Protein AF-A0A933DLK4-F1 (afdb_monomer)

Structure (mmCIF, N/CA/C/O backbone):
data_AF-A0A933DLK4-F1
#
_entry.id   AF-A0A933DLK4-F1
#
loop_
_atom_site.group_PDB
_atom_site.id
_atom_site.type_symbol
_atom_site.label_atom_id
_atom_site.label_alt_id
_atom_site.label_comp_id
_atom_site.label_asym_id
_atom_site.label_entity_id
_atom_site.label_seq_id
_atom_site.pdbx_PDB_ins_code
_atom_site.Cartn_x
_atom_site.Cartn_y
_atom_site.Cartn_z
_atom_site.occupancy
_atom_site.B_iso_or_equiv
_atom_site.auth_seq_id
_atom_site.auth_comp_id
_atom_site.auth_asym_id
_atom_site.auth_atom_id
_atom_site.pdbx_PDB_model_num
ATOM 1 N N . MET A 1 1 ? 50.200 6.585 -55.992 1.00 33.78 1 MET A N 1
ATOM 2 C CA . MET A 1 1 ? 50.006 6.482 -54.529 1.00 33.78 1 MET A CA 1
ATOM 3 C C . MET A 1 1 ? 48.517 6.498 -54.247 1.00 33.78 1 MET A C 1
ATOM 5 O O . MET A 1 1 ? 47.870 7.497 -54.522 1.00 33.78 1 MET A O 1
ATOM 9 N N . THR A 1 2 ? 47.960 5.382 -53.787 1.00 46.16 2 THR A N 1
ATOM 10 C CA . THR A 1 2 ? 46.541 5.270 -53.427 1.00 46.16 2 THR A CA 1
ATOM 11 C C . THR A 1 2 ? 46.375 5.614 -51.955 1.00 46.16 2 THR A C 1
ATOM 13 O O . THR A 1 2 ? 46.884 4.907 -51.086 1.00 46.16 2 THR A O 1
ATOM 16 N N . LEU A 1 3 ? 45.697 6.728 -51.689 1.00 58.22 3 LEU A N 1
ATOM 17 C CA . LEU A 1 3 ? 45.362 7.178 -50.345 1.00 58.22 3 LEU A CA 1
ATOM 18 C C . LEU A 1 3 ? 44.226 6.291 -49.810 1.00 58.22 3 LEU A C 1
ATOM 20 O O . LEU A 1 3 ? 43.083 6.405 -50.248 1.00 58.22 3 LEU A O 1
ATOM 24 N N . ILE A 1 4 ? 44.540 5.375 -48.898 1.00 63.31 4 ILE A N 1
ATOM 25 C CA . ILE A 1 4 ? 43.537 4.576 -48.187 1.00 63.31 4 ILE A C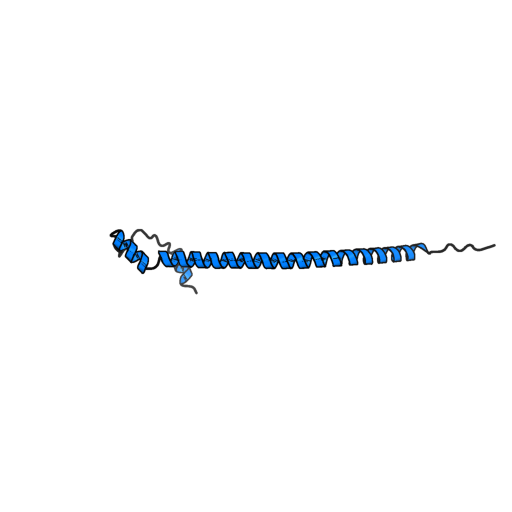A 1
ATOM 26 C C . ILE A 1 4 ? 43.058 5.427 -47.008 1.00 63.31 4 ILE A C 1
ATOM 28 O O . ILE A 1 4 ? 43.808 5.667 -46.065 1.00 63.31 4 ILE A O 1
ATOM 32 N N . GLN A 1 5 ? 41.826 5.931 -47.079 1.00 65.06 5 GLN A N 1
ATOM 33 C CA . GLN A 1 5 ? 41.227 6.732 -46.013 1.00 65.06 5 GLN A CA 1
ATOM 34 C C . GLN A 1 5 ? 40.678 5.808 -44.906 1.00 65.06 5 GLN A C 1
ATOM 36 O O . GLN A 1 5 ? 39.813 4.976 -45.194 1.00 65.06 5 GLN A O 1
ATOM 41 N N . PRO A 1 6 ? 41.127 5.926 -43.642 1.00 61.03 6 PRO A N 1
ATOM 42 C CA . PRO A 1 6 ? 40.603 5.111 -42.554 1.00 61.03 6 PRO A CA 1
ATOM 43 C C . PRO A 1 6 ? 39.237 5.663 -42.124 1.00 61.03 6 PRO A C 1
ATOM 45 O O . PRO A 1 6 ? 39.095 6.837 -41.780 1.00 61.03 6 PRO A O 1
ATOM 48 N N . SER A 1 7 ? 38.198 4.828 -42.182 1.00 61.50 7 SER A N 1
ATOM 49 C CA . SER A 1 7 ? 36.823 5.258 -41.912 1.00 61.50 7 SER A CA 1
AT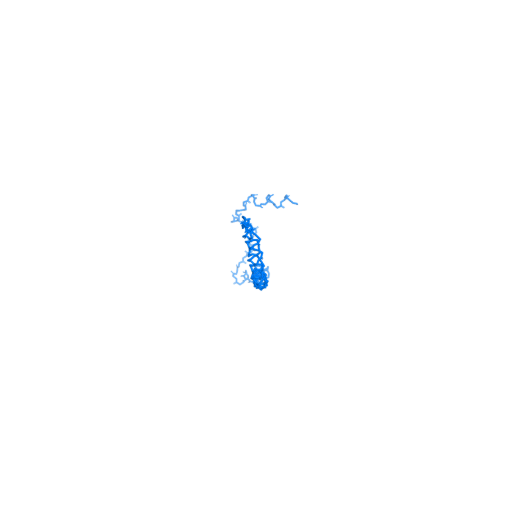OM 50 C C . SER A 1 7 ? 36.574 5.426 -40.404 1.00 61.50 7 SER A C 1
ATOM 52 O O . SER A 1 7 ? 36.650 4.454 -39.652 1.00 61.50 7 SER A O 1
ATOM 54 N N . GLN A 1 8 ? 36.212 6.637 -39.966 1.00 60.28 8 GLN A N 1
ATOM 55 C CA . GLN A 1 8 ? 35.816 6.968 -38.585 1.00 60.28 8 GLN A CA 1
ATOM 56 C C . GLN A 1 8 ? 34.395 6.469 -38.215 1.00 60.28 8 GLN A C 1
ATOM 58 O O . GLN A 1 8 ? 33.581 7.206 -37.667 1.00 60.28 8 GLN A O 1
ATOM 63 N N . LYS A 1 9 ? 34.048 5.217 -38.537 1.00 62.97 9 LYS A N 1
ATOM 64 C CA . LYS A 1 9 ? 32.668 4.699 -38.412 1.00 62.97 9 LYS A CA 1
ATOM 65 C C . LYS A 1 9 ? 32.285 4.147 -37.027 1.00 62.97 9 LYS A C 1
ATOM 67 O O . LYS A 1 9 ? 31.139 3.770 -36.834 1.00 62.97 9 LYS A O 1
ATOM 72 N N . SER A 1 10 ? 33.196 4.092 -36.052 1.00 69.19 10 SER A N 1
ATOM 73 C CA . SER A 1 10 ? 32.942 3.383 -34.779 1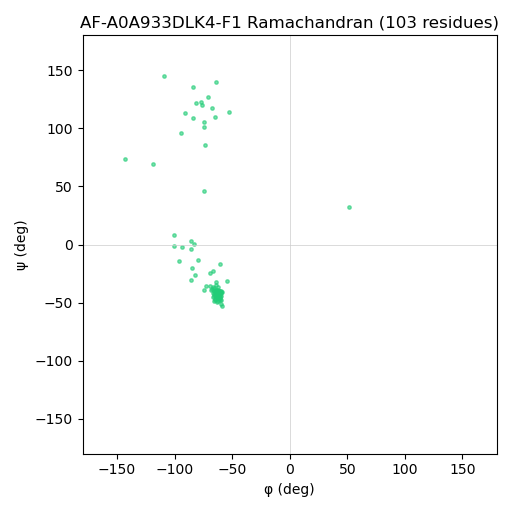.00 69.19 10 SER A CA 1
ATOM 74 C C . SER A 1 10 ? 31.981 4.118 -33.823 1.00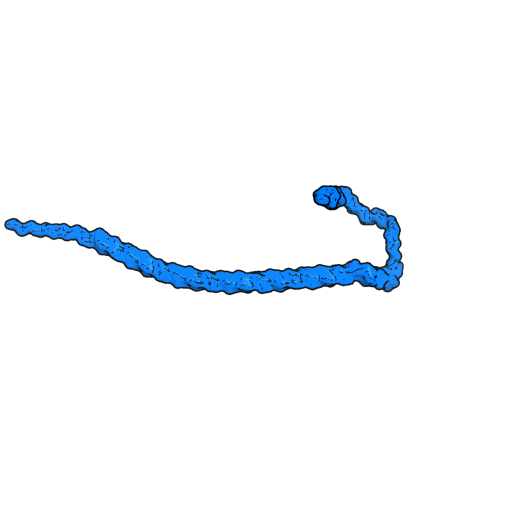 69.19 10 SER A C 1
ATOM 76 O O . SER A 1 10 ? 31.114 3.501 -33.204 1.00 69.19 10 SER A O 1
ATOM 78 N N . PHE A 1 11 ? 32.075 5.450 -33.732 1.00 80.06 11 PHE A N 1
ATOM 79 C CA . PHE A 1 11 ? 31.329 6.226 -32.730 1.00 80.06 11 PHE A CA 1
ATOM 80 C C . PHE A 1 11 ? 29.812 6.256 -32.981 1.00 80.06 11 PHE A C 1
ATOM 82 O O . PHE A 1 11 ? 29.019 6.182 -32.044 1.00 80.06 11 PHE A O 1
ATOM 89 N N . THR A 1 12 ? 29.392 6.295 -34.247 1.00 84.25 12 THR A N 1
ATOM 90 C CA . THR A 1 12 ? 27.970 6.276 -34.624 1.00 84.25 12 THR A CA 1
ATOM 91 C C . THR A 1 12 ? 27.307 4.939 -34.305 1.00 84.25 12 THR A C 1
ATOM 93 O O . THR A 1 12 ? 26.174 4.924 -33.829 1.00 84.25 12 THR A O 1
ATOM 96 N N . HIS A 1 13 ? 28.009 3.818 -34.495 1.00 86.06 13 HIS A N 1
ATOM 97 C CA . HIS A 1 13 ? 27.505 2.500 -34.102 1.00 86.06 13 HIS A CA 1
ATOM 98 C C . HIS A 1 13 ? 27.366 2.369 -32.582 1.00 86.06 13 HIS A C 1
ATOM 100 O O . HIS A 1 13 ? 26.381 1.803 -32.113 1.00 86.06 13 HIS A O 1
ATOM 106 N N . LEU A 1 14 ? 28.290 2.947 -31.810 1.00 89.00 14 LEU A N 1
ATOM 107 C CA . LEU A 1 14 ? 28.216 2.956 -30.347 1.00 89.00 14 LEU A CA 1
ATOM 108 C C . LEU A 1 14 ? 26.996 3.740 -29.843 1.00 89.00 14 LEU A C 1
ATOM 110 O O . LEU A 1 14 ? 26.251 3.242 -29.000 1.00 89.00 14 LEU A O 1
ATOM 114 N N . ILE A 1 15 ? 26.743 4.927 -30.405 1.00 92.75 15 ILE A N 1
ATOM 115 C CA . ILE A 1 15 ? 25.544 5.719 -30.092 1.00 92.75 15 ILE A CA 1
ATOM 116 C C . ILE A 1 15 ? 24.273 4.948 -30.456 1.00 92.75 15 ILE A C 1
ATOM 118 O O . ILE A 1 15 ? 23.324 4.909 -29.675 1.00 92.75 15 ILE A O 1
ATOM 122 N N . LEU A 1 16 ? 24.251 4.307 -31.624 1.00 93.12 16 LEU A N 1
ATOM 123 C CA . LEU A 1 16 ? 23.093 3.545 -32.082 1.00 93.12 16 LEU A CA 1
ATOM 124 C C . LEU A 1 16 ? 22.780 2.367 -31.146 1.00 93.12 16 LEU A C 1
ATOM 126 O O . LEU A 1 16 ? 21.625 2.174 -30.771 1.00 93.12 16 LEU A O 1
ATOM 130 N N . VAL A 1 17 ? 23.801 1.629 -30.704 1.00 94.56 17 VAL A N 1
ATOM 131 C CA . VAL A 1 17 ? 23.642 0.554 -29.712 1.00 94.56 17 VAL A CA 1
ATOM 132 C C . VAL A 1 17 ? 23.132 1.109 -28.382 1.00 94.56 17 VAL A C 1
ATOM 134 O O . VAL A 1 17 ? 22.219 0.534 -27.794 1.00 94.56 17 VAL A O 1
ATOM 137 N N . PHE A 1 18 ? 23.655 2.247 -27.927 1.00 95.75 18 PHE A N 1
ATOM 138 C CA . PHE A 1 18 ? 23.196 2.888 -26.696 1.00 95.75 18 PHE A CA 1
ATOM 139 C C . PHE A 1 18 ? 21.706 3.262 -26.752 1.00 95.75 18 PHE A C 1
ATOM 141 O O . PHE A 1 18 ? 20.961 2.965 -25.818 1.00 95.75 18 PHE A O 1
ATOM 148 N N . PHE A 1 19 ? 21.239 3.829 -27.869 1.00 96.50 19 PHE A N 1
ATOM 149 C CA . PHE A 1 19 ? 19.818 4.130 -28.065 1.00 96.50 19 PHE A CA 1
ATOM 150 C C . PHE A 1 19 ? 18.942 2.877 -28.063 1.00 96.50 19 PHE A C 1
ATOM 152 O O . PHE A 1 19 ? 17.868 2.891 -27.463 1.00 96.50 19 PHE A O 1
ATOM 159 N N . ILE A 1 20 ? 19.403 1.788 -28.684 1.00 96.50 20 ILE A N 1
ATOM 160 C CA . ILE A 1 20 ? 18.685 0.507 -28.662 1.00 96.50 20 ILE A CA 1
ATOM 161 C C . ILE A 1 20 ? 18.566 -0.011 -27.226 1.00 96.5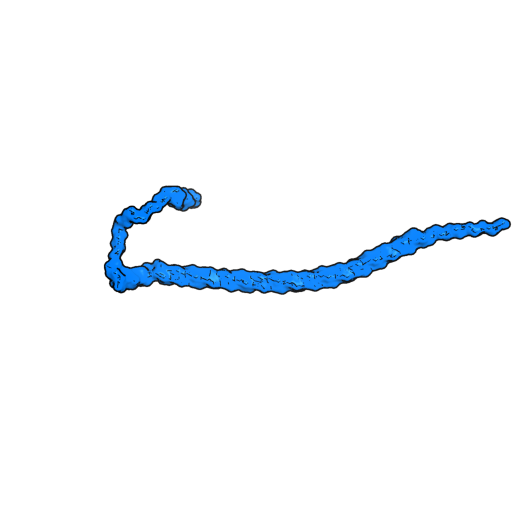0 20 ILE A C 1
ATOM 163 O O . ILE A 1 20 ? 17.478 -0.399 -26.805 1.00 96.50 20 ILE A O 1
ATOM 167 N N . VAL A 1 21 ? 19.651 0.030 -26.450 1.00 97.06 21 VAL A N 1
ATOM 168 C CA . VAL A 1 21 ? 19.643 -0.406 -25.046 1.00 97.06 21 VAL A CA 1
ATOM 169 C C . VAL A 1 21 ? 18.673 0.433 -24.214 1.00 97.06 21 VAL A C 1
ATOM 171 O O . VAL A 1 21 ? 17.905 -0.130 -23.434 1.00 97.06 21 VAL A O 1
ATOM 174 N N . ILE A 1 22 ? 18.652 1.756 -24.403 1.00 97.19 22 ILE A N 1
ATOM 175 C CA . ILE A 1 22 ? 17.691 2.637 -23.725 1.00 97.19 22 ILE A CA 1
ATOM 176 C C . ILE A 1 22 ? 16.256 2.275 -24.098 1.00 97.19 22 ILE A C 1
ATOM 178 O O . ILE A 1 22 ? 15.414 2.176 -23.211 1.00 97.19 22 ILE A O 1
ATOM 182 N N . LEU A 1 23 ? 15.968 2.061 -25.383 1.00 97.06 23 LEU A N 1
ATOM 183 C CA . LEU A 1 23 ? 14.626 1.714 -25.854 1.00 97.06 23 LEU A CA 1
ATOM 184 C C . LEU A 1 23 ? 14.135 0.402 -25.244 1.00 97.06 23 LEU A C 1
ATOM 186 O O . LEU A 1 23 ? 13.022 0.333 -24.724 1.00 97.06 23 LEU A O 1
ATOM 190 N N . VAL A 1 24 ? 14.986 -0.621 -25.268 1.00 97.00 24 VAL A N 1
ATOM 191 C CA . VAL A 1 24 ? 14.672 -1.938 -24.712 1.00 97.00 24 VAL A CA 1
ATOM 192 C C . VAL A 1 24 ? 14.477 -1.843 -23.199 1.00 97.00 24 VAL A C 1
ATOM 194 O O . VAL A 1 24 ? 13.461 -2.302 -22.681 1.00 97.00 24 VAL A O 1
ATOM 197 N N . SER A 1 25 ? 15.396 -1.184 -22.490 1.00 96.56 25 SER A N 1
ATOM 198 C CA . SER A 1 25 ? 15.290 -0.964 -21.043 1.00 96.56 25 SER A CA 1
ATOM 199 C C . SER A 1 25 ? 14.032 -0.169 -20.675 1.00 96.56 25 SER A C 1
ATOM 201 O O . SER A 1 25 ? 13.318 -0.530 -19.741 1.00 96.56 25 SER A O 1
ATOM 203 N N . GLY A 1 26 ? 13.699 0.863 -21.454 1.00 96.94 26 GLY A N 1
ATOM 204 C CA . GLY A 1 26 ? 12.486 1.658 -21.288 1.00 96.94 26 GLY A CA 1
ATOM 205 C C . GLY A 1 26 ? 11.217 0.823 -21.445 1.00 96.94 26 GLY A C 1
ATOM 206 O O . GLY A 1 26 ? 10.322 0.916 -20.607 1.00 96.94 26 GLY A O 1
ATOM 207 N N . ALA A 1 27 ? 11.159 -0.049 -22.454 1.00 96.19 27 ALA A N 1
ATOM 208 C CA . ALA A 1 27 ? 10.028 -0.953 -22.656 1.00 96.19 27 ALA A CA 1
ATOM 209 C C . ALA A 1 27 ? 9.845 -1.920 -21.472 1.00 96.19 27 ALA A C 1
ATOM 211 O O . ALA A 1 27 ? 8.738 -2.051 -20.948 1.00 96.19 27 ALA A O 1
ATOM 212 N N . PHE A 1 28 ? 10.927 -2.542 -20.992 1.00 97.06 28 PHE A N 1
ATOM 213 C CA . PHE A 1 28 ? 10.872 -3.402 -19.804 1.00 97.06 28 PHE A CA 1
ATOM 214 C C . PHE A 1 28 ? 10.465 -2.631 -18.544 1.00 97.06 28 PHE A C 1
ATOM 216 O O . PHE A 1 28 ? 9.653 -3.119 -17.757 1.00 97.06 28 PHE A O 1
ATOM 223 N N . SER A 1 29 ? 10.985 -1.415 -18.371 1.00 96.44 29 SER A N 1
ATOM 224 C CA . SER A 1 29 ? 10.652 -0.547 -17.241 1.00 96.44 29 SER A CA 1
ATOM 225 C C . SER A 1 29 ? 9.167 -0.181 -17.225 1.00 96.44 29 SER A C 1
ATOM 227 O O . SER A 1 29 ? 8.537 -0.247 -16.173 1.00 96.44 29 SER A O 1
ATOM 229 N N . LEU A 1 30 ? 8.570 0.114 -18.385 1.00 96.12 30 LEU A N 1
ATOM 230 C CA . LEU A 1 30 ? 7.136 0.401 -18.497 1.00 96.12 30 LEU A CA 1
ATOM 231 C C . LEU A 1 30 ? 6.272 -0.793 -18.084 1.00 96.12 30 LEU A C 1
ATOM 233 O O . LEU A 1 30 ? 5.329 -0.626 -17.312 1.00 96.12 30 LEU A O 1
ATOM 237 N N . ILE A 1 31 ? 6.615 -1.997 -18.546 1.00 95.31 31 ILE A N 1
ATOM 238 C CA . ILE A 1 31 ? 5.897 -3.225 -18.176 1.00 95.31 31 ILE A CA 1
ATOM 239 C C . ILE A 1 31 ? 6.006 -3.467 -16.665 1.00 95.31 31 ILE A C 1
ATOM 241 O O . ILE A 1 31 ? 5.009 -3.747 -15.997 1.00 95.31 31 ILE A O 1
ATOM 245 N N . PHE A 1 32 ? 7.211 -3.325 -16.107 1.00 96.56 32 PHE A N 1
ATOM 246 C CA . PHE A 1 32 ? 7.439 -3.481 -14.673 1.00 96.56 32 PHE A CA 1
ATOM 247 C C . PHE A 1 32 ? 6.658 -2.447 -13.852 1.00 96.56 32 PHE A C 1
ATOM 249 O O . PHE A 1 32 ? 6.014 -2.800 -12.861 1.00 96.56 32 PHE A O 1
ATOM 256 N N . LEU A 1 33 ? 6.678 -1.181 -14.274 1.00 95.88 33 LEU A N 1
ATOM 257 C CA . LEU A 1 33 ? 5.986 -0.090 -13.598 1.00 95.88 33 LEU A CA 1
ATOM 258 C C . LEU A 1 33 ? 4.471 -0.289 -13.620 1.00 95.88 33 LEU A C 1
ATOM 260 O O . LEU A 1 33 ? 3.827 -0.111 -12.588 1.00 95.88 33 LEU A O 1
ATOM 264 N N . TYR A 1 34 ? 3.917 -0.709 -14.758 1.00 95.69 34 TYR A N 1
ATOM 265 C CA . TYR A 1 34 ? 2.495 -1.014 -14.884 1.00 95.69 34 TYR A CA 1
ATOM 266 C C . TYR A 1 34 ? 2.073 -2.111 -13.902 1.00 95.69 34 TYR A C 1
ATOM 268 O O . TYR A 1 34 ? 1.182 -1.899 -13.079 1.00 95.69 34 TYR A O 1
ATOM 276 N N . ASN A 1 35 ? 2.777 -3.246 -13.911 1.00 94.44 35 ASN A N 1
ATOM 277 C CA . ASN A 1 35 ? 2.476 -4.364 -13.017 1.0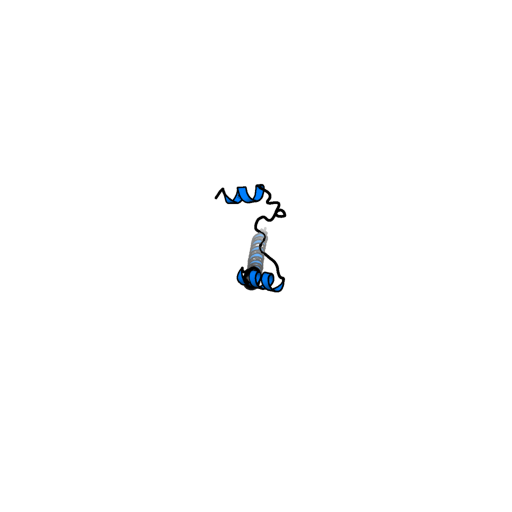0 94.44 35 ASN A CA 1
ATOM 278 C C . ASN A 1 35 ? 2.588 -3.963 -11.542 1.00 94.44 35 ASN A C 1
ATOM 280 O O . ASN A 1 35 ? 1.743 -4.328 -10.722 1.00 94.44 35 ASN A O 1
ATOM 284 N N . ARG A 1 36 ? 3.606 -3.168 -11.195 1.00 94.31 36 ARG A N 1
ATOM 285 C CA . ARG A 1 36 ? 3.773 -2.656 -9.835 1.00 94.31 36 ARG A CA 1
ATOM 286 C C . ARG A 1 36 ? 2.644 -1.708 -9.439 1.00 94.31 36 ARG A C 1
ATOM 288 O O . ARG A 1 36 ? 2.174 -1.798 -8.309 1.00 94.31 36 ARG A O 1
ATOM 295 N N . SER A 1 37 ? 2.207 -0.834 -10.344 1.00 94.94 37 SER A N 1
ATOM 296 C CA . SER A 1 37 ? 1.111 0.107 -10.098 1.00 94.94 37 SER A CA 1
ATOM 297 C C . SER A 1 37 ? -0.196 -0.629 -9.814 1.00 94.94 37 SER A C 1
ATOM 299 O O . SER A 1 37 ? -0.838 -0.360 -8.803 1.00 94.94 37 SER A O 1
ATOM 301 N N . VAL A 1 38 ? -0.546 -1.608 -10.651 1.00 94.12 38 VAL A N 1
ATOM 302 C CA . VAL A 1 38 ? -1.762 -2.418 -10.474 1.00 94.12 38 VAL A CA 1
ATOM 303 C C . VAL A 1 38 ? -1.717 -3.189 -9.152 1.00 94.12 38 VAL A C 1
ATOM 305 O O . VAL A 1 38 ? -2.666 -3.163 -8.369 1.00 94.12 38 VAL A O 1
ATOM 308 N N . ASN A 1 39 ? -0.585 -3.826 -8.836 1.00 93.12 39 ASN A N 1
ATOM 309 C CA . ASN A 1 39 ? -0.440 -4.553 -7.575 1.00 93.12 39 ASN A CA 1
ATOM 310 C C . ASN A 1 39 ? -0.523 -3.629 -6.344 1.00 93.12 39 ASN A C 1
ATOM 312 O O . ASN A 1 39 ? -1.059 -4.006 -5.298 1.00 93.12 39 ASN A O 1
ATOM 316 N N . MET A 1 40 ? -0.006 -2.405 -6.464 1.00 92.81 40 MET A N 1
ATOM 317 C CA . MET A 1 40 ? -0.075 -1.397 -5.410 1.00 92.81 40 MET A CA 1
ATOM 318 C C . MET A 1 40 ? -1.509 -0.907 -5.194 1.00 92.81 40 MET A C 1
ATOM 320 O O . MET A 1 40 ? -1.928 -0.771 -4.048 1.00 92.81 40 MET A O 1
ATOM 324 N N . GLU A 1 41 ? -2.288 -0.731 -6.260 1.00 93.44 41 GLU A N 1
ATOM 325 C CA . GLU A 1 41 ? -3.709 -0.382 -6.171 1.00 93.44 41 GLU A CA 1
ATOM 326 C C . GLU A 1 41 ? -4.516 -1.459 -5.432 1.00 93.44 41 GLU A C 1
ATOM 328 O O . GLU A 1 41 ? -5.254 -1.150 -4.493 1.00 93.44 41 GLU A O 1
ATOM 333 N N . HIS A 1 42 ? -4.301 -2.736 -5.764 1.00 93.12 42 HIS A N 1
ATOM 334 C CA . HIS A 1 42 ? -4.922 -3.847 -5.037 1.00 93.12 42 HIS A CA 1
ATOM 335 C C . HIS A 1 42 ? -4.522 -3.876 -3.559 1.00 93.12 42 HIS A C 1
ATOM 337 O O . HIS A 1 42 ? -5.376 -4.067 -2.693 1.00 93.12 42 HIS A O 1
ATOM 343 N N . SER A 1 43 ? -3.244 -3.634 -3.259 1.00 93.00 43 SER A N 1
ATOM 344 C CA . SER A 1 43 ? -2.743 -3.594 -1.879 1.00 93.00 43 SER A CA 1
ATOM 345 C C . SER A 1 43 ? -3.374 -2.451 -1.077 1.00 93.00 43 SER A C 1
ATOM 347 O O . SER A 1 43 ? -3.770 -2.643 0.072 1.00 93.00 43 SER A O 1
ATOM 349 N N . ILE A 1 44 ? -3.526 -1.273 -1.690 1.00 94.38 44 ILE A N 1
ATOM 350 C CA . ILE A 1 44 ? -4.198 -0.117 -1.079 1.00 94.38 44 ILE A CA 1
ATOM 351 C C . ILE A 1 44 ? -5.674 -0.430 -0.830 1.00 94.38 44 ILE A C 1
ATOM 353 O O . ILE A 1 44 ? -6.181 -0.150 0.255 1.00 94.38 44 ILE A O 1
ATOM 357 N N . SER A 1 45 ? -6.361 -1.035 -1.800 1.00 93.62 45 SER A N 1
ATOM 358 C CA . SER A 1 45 ? -7.765 -1.428 -1.654 1.00 93.62 45 SER A CA 1
ATOM 359 C C . SER A 1 45 ? -7.954 -2.425 -0.504 1.00 93.62 45 SER A C 1
ATOM 361 O O . SER A 1 45 ? -8.814 -2.227 0.357 1.00 93.62 45 SER A O 1
ATOM 363 N N . ALA A 1 46 ? -7.094 -3.444 -0.416 1.00 94.00 46 ALA A N 1
ATOM 364 C CA . ALA A 1 46 ? -7.111 -4.410 0.679 1.00 94.00 46 ALA A CA 1
ATOM 365 C C . ALA A 1 46 ? -6.883 -3.737 2.044 1.00 94.00 46 ALA A C 1
ATOM 367 O O . ALA A 1 46 ? -7.653 -3.967 2.980 1.00 94.00 46 ALA A O 1
ATOM 368 N N . ALA A 1 47 ? -5.897 -2.839 2.139 1.00 93.31 47 ALA A N 1
ATOM 369 C CA . ALA A 1 47 ? -5.622 -2.085 3.360 1.00 93.31 47 ALA A CA 1
ATOM 370 C C . ALA A 1 47 ? -6.805 -1.191 3.772 1.00 93.31 47 ALA A C 1
ATOM 372 O O . ALA A 1 47 ? -7.147 -1.107 4.950 1.00 93.31 47 ALA A O 1
ATOM 373 N N . GLN A 1 48 ? -7.490 -0.551 2.819 1.00 94.25 48 GLN A N 1
ATOM 374 C CA . GLN A 1 48 ? -8.690 0.242 3.106 1.00 94.25 48 GLN A CA 1
ATOM 375 C C . GLN A 1 48 ? -9.837 -0.616 3.651 1.00 94.25 48 GLN A C 1
ATOM 377 O O . GLN A 1 48 ? -10.540 -0.192 4.571 1.00 94.25 48 GLN A O 1
ATOM 382 N N . VAL A 1 49 ? -10.033 -1.820 3.108 1.00 94.75 49 VAL A N 1
ATOM 383 C CA . VAL A 1 49 ? -11.035 -2.769 3.617 1.00 94.75 49 VAL A CA 1
ATOM 384 C C . VAL A 1 49 ? -10.703 -3.183 5.049 1.00 94.75 49 VAL A C 1
ATOM 386 O O . VAL A 1 49 ? -11.592 -3.208 5.900 1.00 94.75 49 VAL A O 1
ATOM 389 N N . GLU A 1 50 ? -9.436 -3.465 5.341 1.00 94.12 50 GLU A N 1
ATOM 390 C CA . GLU A 1 50 ? -8.985 -3.806 6.690 1.00 94.12 50 GLU A CA 1
ATOM 391 C C . GLU A 1 50 ? -9.187 -2.646 7.675 1.00 94.12 50 GLU A C 1
ATOM 393 O O . GLU A 1 50 ? -9.758 -2.842 8.749 1.00 94.12 50 GLU A O 1
ATOM 398 N N . LEU A 1 51 ? -8.852 -1.415 7.281 1.00 94.44 51 LEU A N 1
ATOM 399 C CA . LEU A 1 51 ? -9.104 -0.224 8.097 1.00 94.44 51 LEU A CA 1
ATOM 400 C C . LEU A 1 51 ? -10.591 -0.041 8.416 1.00 94.44 51 LEU A C 1
ATOM 402 O O . LEU A 1 51 ? -10.939 0.270 9.555 1.00 94.44 51 LEU A O 1
ATOM 406 N N . ARG A 1 52 ? -11.488 -0.278 7.451 1.00 93.50 52 ARG A N 1
ATOM 407 C CA . ARG A 1 52 ? -12.942 -0.229 7.692 1.00 93.50 52 ARG A CA 1
ATOM 408 C C . ARG A 1 52 ? -13.396 -1.306 8.679 1.00 93.50 52 ARG A C 1
ATOM 410 O O . ARG A 1 52 ? -14.232 -1.025 9.539 1.00 93.50 52 ARG A O 1
ATOM 417 N N . LYS A 1 53 ? -12.834 -2.517 8.608 1.00 94.50 53 LYS A N 1
ATOM 418 C CA . LYS A 1 53 ? -13.104 -3.580 9.594 1.00 94.50 53 LYS A CA 1
ATOM 419 C C . LYS A 1 53 ? -12.648 -3.176 10.995 1.00 94.50 53 LYS A C 1
ATOM 421 O O . LYS A 1 53 ? -13.383 -3.363 11.955 1.00 94.50 53 LYS A O 1
ATOM 426 N N . ILE A 1 54 ? -11.476 -2.558 11.116 1.00 94.31 54 ILE A N 1
ATOM 427 C CA . ILE A 1 54 ? -10.974 -2.071 12.408 1.00 94.31 54 ILE A CA 1
ATOM 428 C C . ILE A 1 54 ? -11.863 -0.942 12.949 1.00 94.31 54 ILE A C 1
ATOM 430 O O . ILE A 1 54 ? -12.195 -0.934 14.131 1.00 94.31 54 ILE A O 1
ATOM 434 N N . GLN A 1 55 ? -12.291 -0.004 12.100 1.00 92.12 55 GLN A N 1
ATOM 435 C CA . GLN A 1 55 ? -13.180 1.090 12.506 1.00 92.12 55 GLN A CA 1
ATOM 436 C C . GLN A 1 55 ? -14.547 0.587 12.981 1.00 92.12 55 GLN A C 1
ATOM 438 O O . GLN A 1 55 ? -15.046 1.054 14.002 1.00 92.12 55 GLN A O 1
ATOM 443 N N . THR A 1 56 ? -15.131 -0.376 12.268 1.00 93.62 56 THR A N 1
ATOM 444 C CA . THR A 1 56 ? -16.407 -0.996 12.658 1.00 93.62 56 THR A CA 1
ATOM 445 C C . THR A 1 56 ? -16.268 -1.796 13.948 1.00 93.62 56 THR A C 1
ATOM 447 O O . THR A 1 56 ? -17.062 -1.594 14.861 1.00 93.62 56 THR A O 1
ATOM 450 N N . ALA A 1 57 ? -15.212 -2.601 14.094 1.00 92.62 57 ALA A N 1
ATOM 451 C CA . ALA A 1 57 ? -14.923 -3.306 15.343 1.00 92.62 57 ALA A CA 1
ATOM 452 C C . ALA A 1 57 ? -14.721 -2.339 16.521 1.00 92.62 57 ALA A C 1
ATOM 454 O O . ALA A 1 57 ? -15.219 -2.578 17.619 1.00 92.62 57 ALA A O 1
ATOM 455 N N . ARG A 1 58 ? -14.037 -1.208 16.302 1.00 92.19 58 ARG A N 1
ATOM 456 C CA . ARG A 1 58 ? -13.885 -0.156 17.316 1.00 92.19 58 ARG A CA 1
ATOM 457 C C . ARG A 1 58 ? -15.234 0.433 17.723 1.00 92.19 58 ARG A C 1
ATOM 459 O O . ARG A 1 58 ? -15.462 0.599 18.917 1.00 92.19 58 ARG A O 1
ATOM 466 N N . ALA A 1 59 ? -16.097 0.751 16.758 1.00 90.25 59 ALA A N 1
ATOM 467 C CA . ALA A 1 59 ? -17.436 1.265 17.035 1.00 90.25 59 ALA A CA 1
ATOM 468 C C . ALA A 1 59 ? -18.268 0.246 17.827 1.00 90.25 59 ALA A C 1
ATOM 470 O O . ALA A 1 59 ? -18.865 0.599 18.835 1.00 90.25 59 ALA A O 1
ATOM 471 N N . GLU A 1 60 ? -18.209 -1.035 17.461 1.00 91.62 60 GLU A N 1
ATOM 472 C CA . GLU A 1 60 ? -18.913 -2.099 18.179 1.00 91.62 60 GLU A CA 1
ATOM 473 C C . GLU A 1 60 ? -18.403 -2.270 19.621 1.00 91.62 60 GLU A C 1
ATOM 475 O O . GLU A 1 60 ? -19.189 -2.446 20.551 1.00 91.62 60 GLU A O 1
ATOM 480 N N . ILE A 1 61 ? -17.086 -2.202 19.838 1.00 90.81 61 ILE A N 1
ATOM 481 C CA . ILE A 1 61 ? -16.499 -2.236 21.186 1.00 90.81 61 ILE A CA 1
ATOM 482 C C . ILE A 1 61 ? -16.955 -1.021 21.992 1.00 90.81 61 ILE A C 1
ATOM 484 O O . ILE A 1 61 ? -17.319 -1.158 23.159 1.00 90.81 61 ILE A O 1
ATOM 488 N N . GLN A 1 62 ? -16.943 0.158 21.375 1.00 88.44 62 GLN A N 1
ATOM 489 C CA . GLN A 1 62 ? -17.395 1.389 22.002 1.00 88.44 62 GLN A CA 1
ATOM 490 C C . GLN A 1 62 ? -18.867 1.268 22.420 1.00 88.44 62 GLN A C 1
ATOM 492 O O . GLN A 1 62 ? -19.180 1.515 23.583 1.00 88.44 62 GLN A O 1
ATOM 497 N N . ASP A 1 63 ? -19.738 0.780 21.540 1.00 87.88 63 ASP A N 1
ATOM 498 C CA . ASP A 1 63 ? -21.153 0.541 21.837 1.00 87.88 63 ASP A CA 1
ATOM 499 C C . ASP A 1 63 ? -21.345 -0.487 22.957 1.00 87.88 63 ASP A C 1
ATOM 501 O O . ASP A 1 63 ? -22.171 -0.282 23.846 1.00 87.88 63 ASP A O 1
ATOM 505 N N . LYS A 1 64 ? -20.550 -1.564 22.985 1.00 87.44 64 LYS A N 1
ATOM 506 C CA . LYS A 1 64 ? -20.576 -2.545 24.084 1.00 87.44 64 LYS A CA 1
ATOM 507 C C . LYS A 1 64 ? -20.173 -1.918 25.416 1.00 87.44 64 LYS A C 1
ATOM 509 O O . LYS A 1 64 ? -20.838 -2.165 26.419 1.00 87.44 64 LYS A O 1
ATOM 514 N N . ILE A 1 65 ? -19.122 -1.097 25.438 1.00 85.69 65 ILE A N 1
ATOM 515 C CA . ILE A 1 65 ? -18.685 -0.386 26.648 1.00 85.69 65 ILE A CA 1
ATOM 516 C C . ILE A 1 65 ? -19.777 0.578 27.115 1.00 85.69 65 ILE A C 1
ATOM 518 O O . ILE A 1 65 ? -20.171 0.520 28.276 1.00 85.69 65 ILE A O 1
ATOM 522 N N . PHE A 1 66 ? -20.319 1.411 26.224 1.00 84.94 66 PHE A N 1
ATOM 523 C CA . PHE A 1 66 ? -21.406 2.330 26.570 1.00 84.94 66 PHE A CA 1
ATOM 524 C C . PHE A 1 66 ? -22.669 1.594 27.016 1.00 84.94 66 PHE A C 1
ATOM 526 O O . PHE A 1 66 ? -23.332 2.035 27.951 1.00 84.94 66 PHE A O 1
ATOM 533 N N . GLY A 1 67 ? -22.976 0.447 26.411 1.00 84.00 67 GLY A N 1
ATOM 534 C CA . GLY A 1 67 ? -24.057 -0.427 26.844 1.00 84.00 67 GLY A CA 1
ATOM 535 C C . GLY A 1 67 ? -23.848 -0.911 28.278 1.00 84.00 67 GLY A C 1
ATOM 536 O O . GLY A 1 67 ? -24.735 -0.744 29.115 1.00 84.00 67 GLY A O 1
ATOM 537 N N . LEU A 1 68 ? -22.672 -1.456 28.596 1.00 79.31 68 LEU A N 1
ATOM 538 C CA . LEU A 1 68 ? -22.337 -1.937 29.943 1.00 79.31 68 LEU A CA 1
ATOM 539 C C . LEU A 1 68 ? -22.299 -0.811 30.986 1.00 79.31 68 LEU A C 1
ATOM 541 O O . 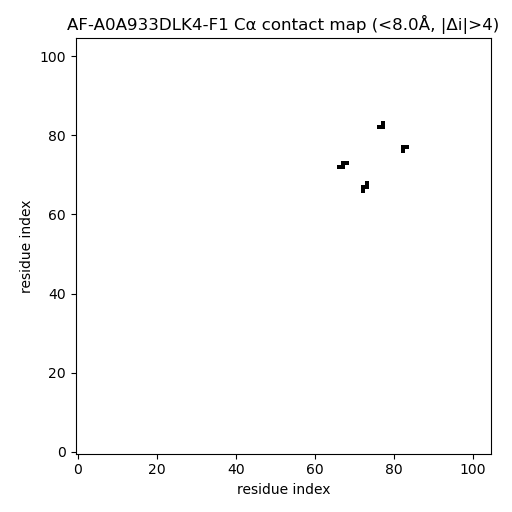LEU A 1 68 ? -22.776 -0.996 32.103 1.00 79.31 68 LEU A O 1
ATOM 545 N N . SER A 1 69 ? -21.770 0.355 30.618 1.00 78.06 69 SER A N 1
ATOM 546 C CA . SER A 1 69 ? -21.670 1.538 31.479 1.00 78.06 69 SER A CA 1
ATOM 547 C C . SER A 1 69 ? -22.924 2.414 31.472 1.00 78.06 69 SER A C 1
ATOM 549 O O . SER A 1 69 ? -22.925 3.465 32.108 1.00 78.06 69 SER A O 1
ATOM 551 N N . SER A 1 70 ? -23.988 2.020 30.769 1.00 80.19 70 SER A N 1
ATOM 552 C CA . SER A 1 70 ? -25.234 2.784 30.764 1.00 80.19 70 SER A CA 1
ATOM 553 C C . SER A 1 70 ? -25.855 2.803 32.161 1.00 80.19 70 SER A C 1
ATOM 555 O O . SER A 1 70 ? -25.895 1.782 32.851 1.00 80.19 70 SER A O 1
ATOM 557 N N . ASP A 1 71 ? -26.397 3.954 32.567 1.00 75.31 71 ASP A N 1
ATOM 558 C CA . ASP A 1 71 ? -27.024 4.127 33.884 1.00 75.31 71 ASP A CA 1
ATOM 559 C C . ASP A 1 71 ? -28.119 3.087 34.158 1.00 75.31 71 ASP A C 1
ATOM 561 O O . ASP A 1 71 ? -28.302 2.661 35.297 1.00 75.31 71 ASP A O 1
ATOM 565 N N . ALA A 1 72 ? -28.820 2.631 33.117 1.00 76.00 72 ALA A N 1
ATOM 566 C CA . ALA A 1 72 ? -29.829 1.584 33.224 1.00 76.00 72 ALA A CA 1
ATOM 567 C C . ALA A 1 72 ? -29.223 0.231 33.637 1.00 76.00 72 ALA A C 1
ATOM 569 O O . ALA A 1 72 ? -29.728 -0.420 34.557 1.00 76.00 72 ALA A O 1
ATOM 570 N N . ASN A 1 73 ? -28.119 -0.178 33.004 1.00 76.00 73 ASN A N 1
ATOM 571 C CA . ASN A 1 73 ? -27.434 -1.425 33.342 1.00 76.00 73 ASN A CA 1
ATOM 572 C C . ASN A 1 73 ? -26.686 -1.319 34.672 1.00 76.00 73 ASN A C 1
ATOM 574 O O . ASN A 1 73 ? -26.717 -2.265 35.458 1.00 76.00 73 ASN A O 1
ATOM 578 N N . LEU A 1 74 ? -26.106 -0.159 34.981 1.00 78.38 74 LEU A N 1
ATOM 579 C CA . LEU A 1 74 ? -25.468 0.096 36.271 1.00 78.38 74 LEU A CA 1
ATOM 580 C C . LEU A 1 74 ? -26.480 0.092 37.425 1.00 78.38 74 LEU A C 1
ATOM 582 O O . LEU A 1 74 ? -26.194 -0.493 38.465 1.00 78.38 74 LEU A O 1
ATOM 586 N N . GLN A 1 75 ? -27.679 0.658 37.248 1.00 77.06 75 GLN A N 1
ATOM 587 C CA . GLN A 1 75 ? -28.754 0.577 38.247 1.00 77.06 75 GLN A CA 1
ATOM 588 C C . GLN A 1 75 ? -29.290 -0.846 38.418 1.00 77.06 75 GLN A C 1
ATOM 590 O O . GLN A 1 75 ? -29.648 -1.242 39.527 1.00 77.06 75 GLN A O 1
ATOM 595 N N . LYS A 1 76 ? -29.371 -1.626 37.334 1.00 80.31 76 LYS A N 1
ATOM 596 C CA . LYS A 1 76 ? -29.776 -3.032 37.414 1.00 80.31 76 LYS A CA 1
ATOM 597 C C . LYS A 1 76 ? -28.734 -3.855 38.175 1.00 80.31 76 LYS A C 1
ATOM 599 O O . LYS A 1 76 ? -29.088 -4.537 39.133 1.00 80.31 76 LYS A O 1
ATOM 604 N N . LEU A 1 77 ? -27.455 -3.704 37.826 1.00 79.00 77 LEU A N 1
ATOM 605 C CA . LEU A 1 77 ? -26.334 -4.342 38.517 1.00 79.00 77 LEU A CA 1
ATOM 606 C C . LEU A 1 77 ? -26.264 -3.914 39.992 1.00 79.00 77 LEU A C 1
ATOM 608 O O . LEU A 1 77 ? -26.021 -4.745 40.865 1.00 79.00 77 LEU A O 1
ATOM 612 N N . SER A 1 78 ? -26.512 -2.632 40.289 1.00 79.56 78 SER A N 1
ATOM 613 C CA . SER A 1 78 ? -26.495 -2.129 41.663 1.00 79.56 78 SER A CA 1
ATOM 614 C C . SER A 1 78 ? -27.632 -2.723 42.490 1.00 79.56 78 SER A C 1
ATOM 616 O O . SER A 1 78 ? -27.402 -3.136 43.621 1.00 79.56 78 SER A O 1
ATOM 618 N N . LYS A 1 79 ? -28.839 -2.841 41.924 1.00 81.00 79 LYS A N 1
ATOM 619 C CA . LYS A 1 79 ? -29.981 -3.484 42.590 1.00 81.00 79 LYS A CA 1
ATOM 620 C C . LYS A 1 79 ? -29.749 -4.979 42.816 1.00 81.00 79 LYS A C 1
ATOM 622 O O . LYS A 1 79 ? -29.998 -5.455 43.914 1.00 81.00 79 LYS A O 1
ATOM 627 N N . GLU A 1 80 ? -29.224 -5.704 41.828 1.00 84.12 80 GLU A N 1
ATOM 628 C CA . GLU A 1 80 ? -28.920 -7.141 41.951 1.00 84.12 80 GLU A CA 1
ATOM 629 C C . GLU A 1 80 ? -27.833 -7.436 42.995 1.00 84.12 80 GLU A C 1
ATOM 631 O O . GLU A 1 80 ? -27.852 -8.480 43.644 1.00 84.12 80 GLU A O 1
ATOM 636 N N . ARG A 1 81 ? -26.878 -6.518 43.173 1.00 83.31 81 ARG A N 1
ATOM 637 C CA . ARG A 1 81 ? -25.759 -6.667 44.115 1.00 83.31 81 ARG A CA 1
ATOM 638 C C . ARG A 1 81 ? -25.953 -5.901 45.428 1.00 83.31 81 ARG A C 1
ATOM 640 O O . ARG A 1 81 ? -25.016 -5.843 46.217 1.00 83.31 81 ARG A O 1
ATOM 647 N N . ASN A 1 82 ? -27.140 -5.3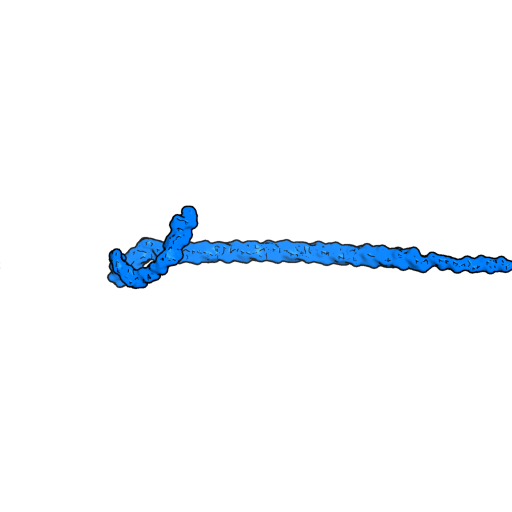34 45.672 1.00 82.62 82 ASN A N 1
ATOM 648 C CA . ASN A 1 82 ? -27.445 -4.473 46.826 1.00 82.62 82 ASN A CA 1
ATOM 649 C C . ASN A 1 82 ? -26.444 -3.314 47.021 1.00 82.62 82 ASN A C 1
ATOM 651 O O . ASN A 1 82 ? -26.158 -2.895 48.142 1.00 82.62 82 ASN A O 1
ATOM 655 N N . LEU A 1 83 ? -25.896 -2.792 45.925 1.00 80.06 83 LEU A N 1
ATOM 656 C CA . LEU A 1 83 ? -24.972 -1.665 45.926 1.00 80.06 83 LEU A CA 1
ATOM 657 C C . LEU A 1 83 ? -25.758 -0.351 45.954 1.00 80.06 83 LEU A C 1
ATOM 659 O O . LEU A 1 83 ? -26.719 -0.155 45.205 1.00 80.06 83 LEU A O 1
ATOM 663 N N . VAL A 1 84 ? -25.312 0.575 46.799 1.00 77.12 84 VAL A N 1
ATOM 664 C CA . VAL A 1 84 ? -25.871 1.924 46.944 1.00 77.12 84 VAL A CA 1
ATOM 665 C C . VAL A 1 84 ? -24.907 2.965 46.389 1.00 77.12 84 VAL A C 1
ATOM 667 O O . VAL A 1 84 ? -23.691 2.823 46.492 1.00 77.12 84 VAL A O 1
ATOM 670 N N . LYS A 1 85 ? -25.459 4.028 45.794 1.00 73.69 85 LYS A N 1
ATOM 671 C CA . LYS A 1 85 ? -24.669 5.144 45.270 1.00 73.69 85 LYS A CA 1
ATOM 672 C C . LYS A 1 85 ? -24.013 5.894 46.430 1.00 73.69 85 LYS A C 1
ATOM 674 O O . LYS A 1 85 ? -24.711 6.465 47.269 1.00 73.69 85 LYS A O 1
ATOM 679 N N . ASP A 1 86 ? -22.688 5.906 46.452 1.00 77.25 86 ASP A N 1
ATOM 680 C CA . ASP A 1 86 ? -21.918 6.701 47.402 1.00 77.25 86 ASP A CA 1
ATOM 681 C C . ASP A 1 86 ? -22.042 8.194 47.056 1.00 77.25 86 ASP A C 1
ATOM 683 O O . ASP A 1 86 ? -21.841 8.602 45.910 1.00 77.25 86 ASP A O 1
ATOM 687 N N . LYS A 1 87 ? -22.428 9.008 48.043 1.00 74.00 87 LYS A N 1
ATOM 688 C CA . LYS A 1 87 ? -22.624 10.456 47.879 1.00 74.00 87 LYS A CA 1
ATOM 689 C C . LYS A 1 87 ? -21.325 11.250 48.035 1.00 74.00 87 LYS A C 1
ATOM 691 O O . LYS A 1 87 ? -21.289 12.385 47.578 1.00 74.00 87 LYS A O 1
ATOM 696 N N . ASN A 1 88 ? -20.300 10.687 48.678 1.00 71.25 88 ASN A N 1
ATOM 697 C CA . ASN A 1 88 ? -19.014 11.345 48.924 1.00 71.25 88 ASN A CA 1
ATOM 698 C C . ASN A 1 88 ? -17.862 10.327 48.800 1.00 71.25 88 ASN A C 1
ATOM 700 O O . ASN A 1 88 ? -17.263 9.940 49.810 1.00 71.25 88 ASN A O 1
ATOM 704 N N . PRO A 1 89 ? -17.527 9.901 47.568 1.00 69.44 89 PRO A N 1
ATOM 705 C CA . PRO A 1 89 ? -16.463 8.934 47.335 1.00 69.44 89 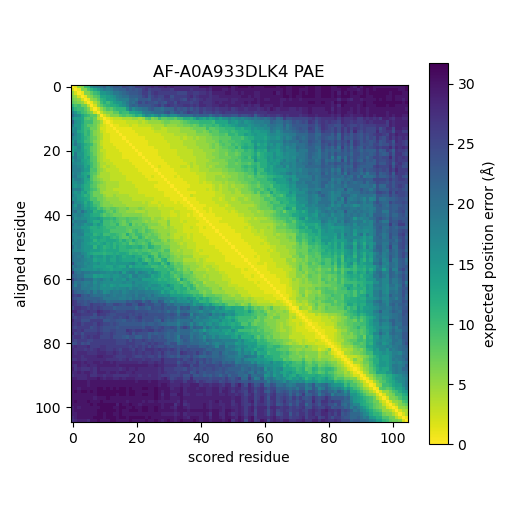PRO A CA 1
ATOM 706 C C . PRO A 1 89 ? -15.104 9.518 47.739 1.00 69.44 89 PRO A C 1
ATOM 708 O O . PRO A 1 89 ? -14.566 10.398 47.073 1.00 69.44 89 PRO A O 1
ATOM 711 N N . ARG A 1 90 ? -14.521 9.015 48.833 1.00 72.75 90 ARG A N 1
ATOM 712 C CA . ARG A 1 90 ? -13.182 9.424 49.314 1.00 72.75 90 ARG A CA 1
ATOM 713 C C . ARG A 1 90 ? -12.018 8.696 48.627 1.00 72.75 90 ARG A C 1
ATOM 715 O O . ARG A 1 90 ? -10.870 8.939 48.966 1.00 72.75 90 ARG A O 1
ATOM 722 N N . TYR A 1 91 ? -12.314 7.797 47.692 1.00 74.12 91 TYR A N 1
ATOM 723 C CA . TYR A 1 91 ? -11.351 6.924 47.006 1.00 74.12 91 TYR A CA 1
ATOM 724 C C . TYR A 1 91 ? -10.954 7.408 45.604 1.00 74.12 91 TYR A C 1
ATOM 726 O O . TYR A 1 91 ? -10.156 6.756 44.937 1.00 74.12 91 TYR A O 1
ATOM 734 N N . LEU A 1 92 ? -11.507 8.529 45.132 1.00 66.69 92 LEU A N 1
ATOM 735 C CA . LEU A 1 92 ? -11.095 9.145 43.873 1.00 66.69 92 LEU A CA 1
ATOM 736 C C . LEU A 1 92 ? -10.042 10.217 44.159 1.00 66.69 92 LEU A C 1
ATOM 738 O O . LEU A 1 92 ? -10.375 11.360 44.468 1.00 66.69 92 LEU A O 1
ATOM 742 N N . GLU A 1 93 ? -8.767 9.857 44.035 1.00 67.81 93 GLU A N 1
ATOM 743 C CA . GLU A 1 93 ? -7.683 10.836 43.952 1.00 67.81 93 GLU A CA 1
ATOM 744 C C . GLU A 1 93 ? -7.717 11.482 42.563 1.00 67.81 93 GLU A C 1
ATOM 746 O O . GLU A 1 93 ? -7.080 11.033 41.609 1.00 67.81 93 GLU A O 1
ATOM 751 N N . VAL A 1 94 ? -8.530 12.528 42.412 1.00 63.50 94 VAL A N 1
ATOM 752 C CA . VAL A 1 94 ? -8.547 13.309 41.175 1.00 63.50 94 VAL A CA 1
ATOM 753 C C . VAL A 1 94 ? -7.288 14.170 41.152 1.00 63.50 94 VAL A C 1
ATOM 755 O O . VAL A 1 94 ? -7.215 15.209 41.803 1.00 63.50 94 VAL A O 1
ATOM 758 N N . SER A 1 95 ? -6.286 13.727 40.392 1.00 57.97 95 SER A N 1
ATOM 759 C CA . SER A 1 95 ? -5.121 14.540 40.040 1.00 57.97 95 SER A CA 1
ATOM 760 C C . SER A 1 95 ? -5.588 15.866 39.430 1.00 57.97 95 SER A C 1
ATOM 762 O O . SER A 1 95 ? -6.185 15.906 38.350 1.00 57.97 95 SER A O 1
ATOM 764 N N . GLN A 1 96 ? -5.317 16.968 40.133 1.00 56.91 96 GLN A N 1
ATOM 765 C CA . GLN A 1 96 ? -5.734 18.324 39.762 1.00 56.91 96 GLN A CA 1
ATOM 766 C C . GLN A 1 96 ? -5.172 18.774 38.396 1.00 56.91 96 GLN A C 1
ATOM 768 O O . GLN A 1 96 ? -5.720 19.670 37.753 1.00 56.91 96 GLN A O 1
ATOM 773 N N . SER A 1 97 ? -4.144 18.083 37.900 1.00 57.22 97 SER A N 1
ATOM 774 C CA . SER A 1 97 ? -3.526 18.282 36.588 1.00 57.22 97 SER A CA 1
ATOM 775 C C . SER A 1 97 ? -4.418 17.857 35.412 1.00 57.22 97 SER A C 1
ATOM 777 O O . SER A 1 97 ? -4.252 18.374 34.311 1.00 57.22 97 SER A O 1
ATOM 779 N N . ALA A 1 98 ? -5.369 16.936 35.617 1.00 56.72 98 ALA A N 1
ATOM 780 C CA . ALA A 1 98 ? -6.239 16.431 34.548 1.00 56.72 98 ALA A CA 1
ATOM 781 C C . ALA A 1 98 ? -7.440 17.353 34.256 1.00 56.72 98 ALA A C 1
ATOM 783 O O . ALA A 1 98 ? -7.942 17.379 33.135 1.00 56.72 98 ALA A O 1
ATOM 784 N N . VAL A 1 99 ? -7.884 18.139 35.243 1.00 55.25 99 VAL A N 1
ATOM 785 C CA . VAL A 1 99 ? -9.054 19.029 35.110 1.00 55.25 99 VAL A CA 1
ATOM 786 C C . VAL A 1 99 ? -8.665 20.386 34.505 1.00 55.25 99 VAL A C 1
ATOM 788 O O . VAL A 1 99 ? -9.438 20.974 33.751 1.00 55.25 99 VAL A O 1
ATOM 791 N N . ALA A 1 100 ? -7.435 20.855 34.746 1.00 49.88 100 ALA A N 1
ATOM 792 C CA . ALA A 1 100 ? -6.936 22.127 34.214 1.00 49.88 100 ALA A CA 1
ATOM 793 C C . ALA A 1 100 ? -6.766 22.143 32.678 1.00 49.88 100 ALA A C 1
ATOM 795 O O . ALA A 1 100 ? -6.817 23.210 32.071 1.00 49.88 100 ALA A O 1
ATOM 796 N N . GLY A 1 101 ? -6.619 20.979 32.032 1.00 50.69 101 GLY A N 1
ATOM 797 C CA . GLY A 1 101 ? -6.524 20.868 30.568 1.00 50.69 101 GLY A CA 1
ATOM 798 C C . GLY A 1 101 ? -7.865 20.940 29.821 1.00 50.69 101 GLY A C 1
ATOM 799 O O . GLY A 1 101 ? -7.871 21.120 28.608 1.00 50.69 101 GLY A O 1
ATOM 800 N N . LEU A 1 102 ? -8.996 20.813 30.526 1.00 51.25 102 LEU A N 1
ATOM 801 C CA . LEU A 1 102 ? -10.348 20.868 29.948 1.00 51.25 102 LEU A CA 1
ATOM 802 C C . LEU A 1 102 ? -11.000 22.257 30.050 1.00 51.25 102 LEU A C 1
ATOM 804 O O . LEU A 1 102 ? -11.984 22.506 29.364 1.00 51.25 102 LEU A O 1
ATOM 808 N N . ALA A 1 103 ? -10.453 23.159 30.872 1.00 47.56 103 ALA A N 1
ATOM 809 C CA . ALA A 1 103 ? -10.962 24.524 31.057 1.00 47.56 103 ALA A CA 1
ATOM 810 C C . ALA A 1 103 ? -10.281 25.572 30.152 1.00 47.56 103 ALA A C 1
ATOM 812 O O . ALA A 1 103 ? -10.641 26.745 30.195 1.00 47.56 103 ALA A O 1
ATOM 813 N N . ILE A 1 104 ? -9.300 25.161 29.340 1.00 47.75 104 ILE A N 1
ATOM 814 C CA . ILE A 1 104 ? -8.622 26.014 28.357 1.00 47.75 104 ILE A CA 1
ATOM 815 C C . ILE A 1 104 ? -8.870 25.429 26.961 1.00 47.75 104 ILE A C 1
ATOM 817 O O . ILE A 1 104 ? -7.976 24.870 26.325 1.00 47.75 104 ILE A O 1
ATOM 821 N N . ARG A 1 105 ? -10.117 25.510 26.501 1.00 41.00 105 ARG A N 1
ATOM 822 C CA . ARG A 1 105 ? -10.480 25.473 25.083 1.00 41.00 105 ARG A CA 1
ATOM 823 C C . ARG A 1 105 ? -11.744 26.278 24.849 1.00 41.00 105 ARG A C 1
ATOM 825 O O . ARG A 1 105 ? -12.649 26.186 25.703 1.00 41.00 105 ARG A O 1
#

Mean predicted aligned error: 15.46 Å

Solvent-accessible surface area (backbone atoms only — not comparable to full-atom values): 6375 Å² total; per-residue (Å²): 137,86,85,81,77,83,79,87,61,65,64,63,54,53,53,52,52,51,52,51,51,50,52,54,52,49,54,53,49,50,57,52,50,52,55,51,50,56,54,47,51,53,52,51,52,52,50,52,54,51,52,50,52,53,53,50,52,50,50,52,50,51,51,51,51,52,53,60,68,26,68,68,47,46,53,50,53,23,62,77,66,74,53,75,88,74,90,75,73,86,82,68,83,74,61,70,77,68,58,63,67,71,75,71,120

Sequence (105 aa):
MTLIQPSQKSFTHLILVFFIVILVSGAFSLIFLYNRSVNMEHSISAAQVELRKIQTARAEIQDKIFGLSSDANLQKLSKERNLVKDKNPRYLEVSQSAVAGLAIR

pLDDT: mean 81.06, std 15.75, range [33.78, 97.19]

Foldseek 3Di:
DDDDDDDPPPVVVVVVVVVVVVVVVVVVVVVVVVVVVVVVVVVVVVVVVVVVVVVVVVVVVVVVVCVCVPPVNVVVVCVVVVHDDDPDDPPDPPDPVVVVVVVPD

Secondary structure (DSSP, 8-state):
----PPP--HHHHHHHHHHHHHHHHHHHHHHHHHHHHHHHHHHHHHHHHHHHHHHHHHHHHHHHHHHHTSHHHHHHHHHHTT----SS-TT----HHHHTTTS--

Radius of gyration: 37.64 Å; Cα contacts (8 Å, |Δi|>4): 7; chains: 1; bounding box: 80×33×104 Å